Protein AF-A0A972QYQ8-F1 (afdb_monomer_lite)

pLDDT: mean 96.11, std 2.95, range [81.69, 98.31]

Sequence (66 aa):
MILDKHTIIEESRTRTVYNWLQHFSCESLREEFEKSGFKIEEFYSDVSGTPYQTESMEIAVIARKP

Radius of gyration: 16.82 Å; chains: 1; bounding box: 33×29×43 Å

Secondary structure (DSSP, 8-state):
-EEEEEEEEETTEEEEEEEEE----HHHHHHHHHHTT-EEEEEESSTT-PBP-TT-S--EEEEE--

Foldseek 3Di:
DDWDWDWDDDPVDIDIDIDDDDDDDPVRVQVVQVVVQKHWDAWALDPVRHHDDPPRPDIDTDIDRD

Structure (mmCIF, N/CA/C/O backbone):
data_AF-A0A972QYQ8-F1
#
_entry.id   AF-A0A972QYQ8-F1
#
loop_
_atom_site.group_PDB
_atom_site.id
_atom_site.type_symbol
_atom_site.label_atom_id
_atom_site.label_alt_id
_atom_site.label_comp_id
_atom_site.label_asym_id
_atom_site.label_entity_id
_atom_site.label_seq_id
_atom_site.pdbx_PDB_ins_code
_atom_site.Cartn_x
_atom_site.Cartn_y
_atom_site.Cartn_z
_atom_site.occupancy
_atom_site.B_iso_or_equiv
_atom_site.auth_seq_id
_atom_site.auth_comp_id
_atom_site.auth_asym_id
_atom_site.auth_atom_id
_atom_site.pdbx_PDB_model_num
ATOM 1 N N . MET A 1 1 ? 6.841 6.875 8.074 1.00 83.88 1 MET A N 1
ATOM 2 C CA . MET A 1 1 ? 6.033 5.934 8.875 1.00 83.88 1 MET A CA 1
ATOM 3 C C . MET A 1 1 ? 5.497 6.675 10.084 1.00 83.88 1 MET A C 1
ATOM 5 O O . MET A 1 1 ? 6.266 7.428 10.672 1.00 83.88 1 MET A O 1
ATOM 9 N N . ILE A 1 2 ? 4.213 6.519 10.407 1.00 93.44 2 ILE A N 1
ATOM 10 C CA . ILE A 1 2 ? 3.532 7.229 11.499 1.00 93.44 2 ILE A CA 1
ATOM 11 C C . ILE A 1 2 ? 2.688 6.216 12.283 1.00 93.44 2 ILE A C 1
ATOM 13 O O . ILE A 1 2 ? 2.087 5.317 11.694 1.00 93.44 2 ILE A O 1
ATOM 17 N N . LEU A 1 3 ? 2.675 6.345 13.610 1.00 95.69 3 LEU A N 1
ATOM 18 C CA . LEU A 1 3 ? 1.820 5.563 14.497 1.00 95.69 3 LEU A CA 1
ATOM 19 C C . LEU A 1 3 ? 0.841 6.503 15.195 1.00 95.69 3 LEU A C 1
ATOM 21 O O . LEU A 1 3 ? 1.245 7.275 16.065 1.00 95.69 3 LEU A O 1
ATOM 25 N N . ASP A 1 4 ? -0.438 6.376 14.866 1.00 96.44 4 ASP A N 1
ATOM 26 C CA . ASP A 1 4 ? -1.494 7.152 15.500 1.00 96.44 4 ASP A CA 1
ATOM 27 C C . ASP A 1 4 ? -2.225 6.310 16.540 1.00 96.44 4 ASP A C 1
ATOM 29 O O . ASP A 1 4 ? -2.729 5.221 16.256 1.00 96.44 4 ASP A O 1
ATOM 33 N N . LYS A 1 5 ? -2.335 6.831 17.761 1.00 96.94 5 LYS A N 1
ATOM 34 C CA . LYS A 1 5 ? -3.110 6.202 18.830 1.00 96.94 5 LYS A CA 1
ATOM 35 C C . LYS A 1 5 ? -4.443 6.921 18.989 1.00 96.94 5 LYS A C 1
ATOM 37 O O . LYS A 1 5 ? -4.476 8.096 19.340 1.00 96.94 5 LYS A O 1
ATOM 42 N N . HIS A 1 6 ? -5.530 6.176 18.845 1.00 96.88 6 HIS A N 1
ATOM 43 C CA . HIS A 1 6 ? -6.885 6.666 19.063 1.00 96.88 6 HIS A CA 1
ATOM 44 C C . HIS A 1 6 ? -7.538 5.908 20.217 1.00 96.88 6 HIS A C 1
ATOM 46 O O . HIS A 1 6 ? -7.577 4.677 20.217 1.00 96.88 6 HIS A O 1
ATOM 52 N N . THR A 1 7 ? -8.083 6.638 21.188 1.00 97.69 7 THR A N 1
ATOM 53 C CA . THR A 1 7 ? -8.939 6.069 22.236 1.00 97.69 7 THR A CA 1
ATOM 54 C C . THR A 1 7 ? -10.384 6.406 21.910 1.00 97.69 7 THR A C 1
ATOM 56 O O . THR A 1 7 ? -10.742 7.576 21.810 1.00 97.69 7 THR A O 1
ATOM 59 N N . ILE A 1 8 ? -11.211 5.381 21.751 1.00 97.94 8 ILE A N 1
ATOM 60 C CA . ILE A 1 8 ? -12.640 5.506 21.475 1.00 97.94 8 ILE A CA 1
ATOM 61 C C . ILE A 1 8 ? -13.380 5.203 22.779 1.00 97.94 8 ILE A C 1
ATOM 63 O O . ILE A 1 8 ? -13.195 4.123 23.349 1.00 97.94 8 ILE A O 1
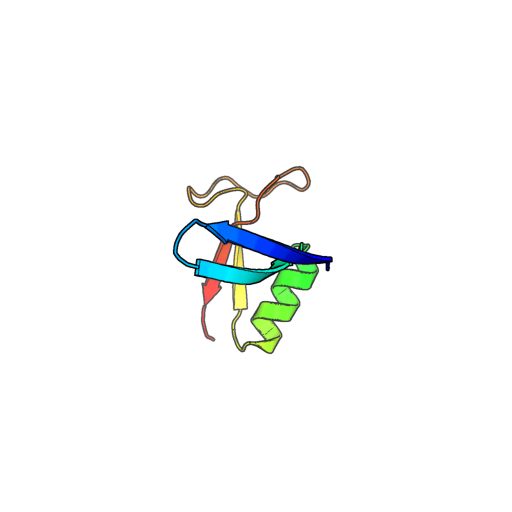ATOM 67 N N . ILE A 1 9 ? -14.183 6.161 23.247 1.00 98.12 9 ILE A N 1
ATOM 68 C CA . ILE A 1 9 ? -14.994 6.059 24.466 1.00 98.12 9 ILE A CA 1
ATOM 69 C C . ILE A 1 9 ? -16.465 6.047 24.049 1.00 98.12 9 ILE A C 1
ATOM 71 O O . ILE A 1 9 ? -16.947 6.984 23.419 1.00 98.12 9 ILE A O 1
ATOM 75 N N . GLU A 1 10 ? -17.157 4.971 24.395 1.00 98.00 10 G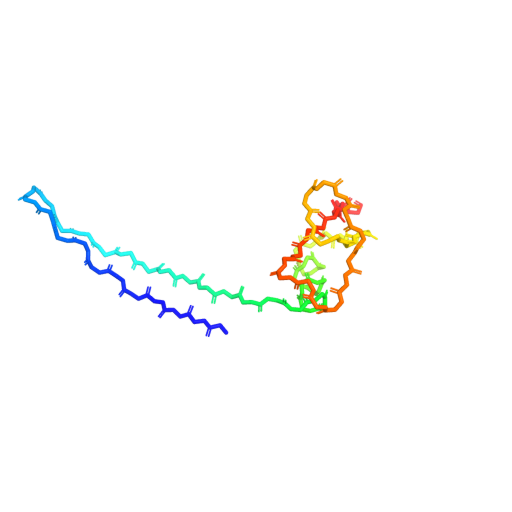LU A N 1
ATOM 76 C CA . GLU A 1 10 ? -18.579 4.734 24.158 1.00 98.00 10 GLU A CA 1
ATO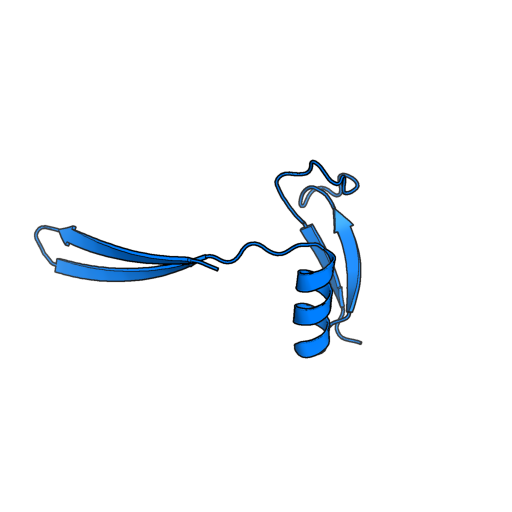M 77 C C . GLU A 1 10 ? -19.240 4.419 25.511 1.00 98.00 10 GLU A C 1
ATOM 79 O O . GLU A 1 10 ? -18.560 4.053 26.468 1.00 98.00 10 GLU A O 1
ATOM 84 N N . GLU A 1 11 ? -20.567 4.523 25.606 1.00 98.06 11 GLU A N 1
ATOM 85 C CA . GLU A 1 11 ? -21.294 4.299 26.869 1.00 98.06 11 GLU A CA 1
ATOM 86 C C . GLU A 1 11 ? -20.990 2.929 27.504 1.00 98.06 11 GLU A C 1
ATOM 88 O O . GLU A 1 11 ? -20.802 2.824 28.713 1.00 98.06 11 GLU A O 1
ATOM 93 N N . SER A 1 12 ? -20.895 1.879 26.685 1.00 98.12 12 SER A N 1
ATOM 94 C CA . SER A 1 12 ? -20.696 0.501 27.145 1.00 98.12 12 SER A CA 1
ATOM 95 C C . SER A 1 12 ? -19.251 0.004 27.065 1.00 98.12 12 SER A C 1
ATOM 97 O O . SER A 1 12 ? -18.970 -1.102 27.530 1.00 98.12 12 SER A O 1
ATOM 99 N N . ARG A 1 13 ? -18.323 0.767 26.463 1.00 97.81 13 ARG A N 1
ATOM 100 C CA . ARG A 1 13 ? -16.926 0.330 26.311 1.00 97.81 13 ARG A CA 1
ATOM 101 C C . ARG A 1 13 ? -15.939 1.466 26.063 1.00 97.81 13 ARG A C 1
ATOM 103 O O . ARG A 1 13 ? -16.251 2.469 25.432 1.00 97.81 13 ARG A O 1
ATOM 110 N N . THR A 1 14 ? -14.688 1.189 26.411 1.00 98.25 14 THR A N 1
ATOM 111 C CA . THR A 1 14 ? -13.522 1.963 25.976 1.00 98.25 14 THR A CA 1
ATOM 112 C C . THR A 1 14 ? -12.563 1.039 25.243 1.00 98.25 14 THR A C 1
ATOM 114 O O . THR A 1 14 ? -12.245 -0.044 25.735 1.00 98.25 14 THR A O 1
ATOM 117 N N . ARG A 1 15 ? -12.076 1.455 24.072 1.00 98.06 15 ARG A N 1
ATOM 118 C CA . ARG A 1 15 ? -11.072 0.703 23.305 1.00 98.06 15 ARG A CA 1
ATOM 119 C C . ARG A 1 15 ? -10.013 1.624 22.724 1.00 98.06 15 ARG A C 1
ATOM 121 O O . ARG A 1 15 ? -10.291 2.770 22.388 1.00 98.06 15 ARG A O 1
ATOM 128 N N . THR A 1 16 ? -8.795 1.109 22.600 1.00 98.06 16 THR A N 1
ATOM 129 C CA . THR A 1 16 ? -7.675 1.817 21.972 1.00 98.06 16 THR A CA 1
ATOM 130 C C . THR A 1 16 ? -7.332 1.145 20.649 1.00 98.06 16 THR A C 1
ATOM 132 O O . THR A 1 16 ? -7.180 -0.074 20.605 1.00 98.06 16 THR A O 1
ATOM 135 N N . VAL A 1 17 ? -7.200 1.938 19.588 1.00 97.12 17 VAL A N 1
ATOM 136 C CA . VAL A 1 17 ? -6.743 1.505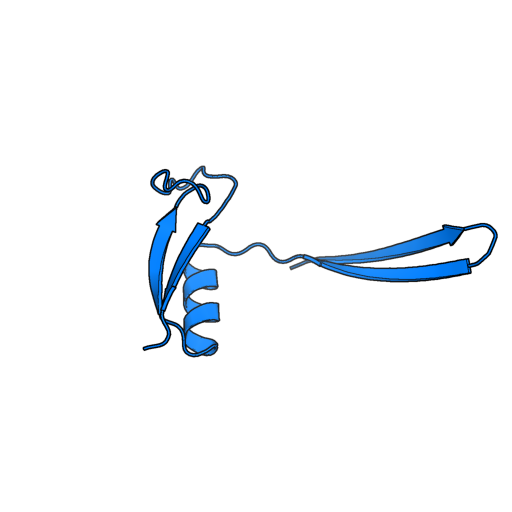 18.265 1.00 97.12 17 VAL A CA 1
ATOM 137 C C . VAL A 1 17 ? -5.420 2.198 17.964 1.00 97.12 17 VAL A C 1
ATOM 139 O O . VAL A 1 17 ? -5.295 3.411 18.126 1.00 97.12 17 VAL A O 1
ATOM 142 N N . TYR A 1 18 ? -4.439 1.416 17.527 1.00 96.88 18 TYR A N 1
ATOM 143 C CA . TYR A 1 18 ? -3.150 1.905 17.053 1.00 96.88 18 TYR A 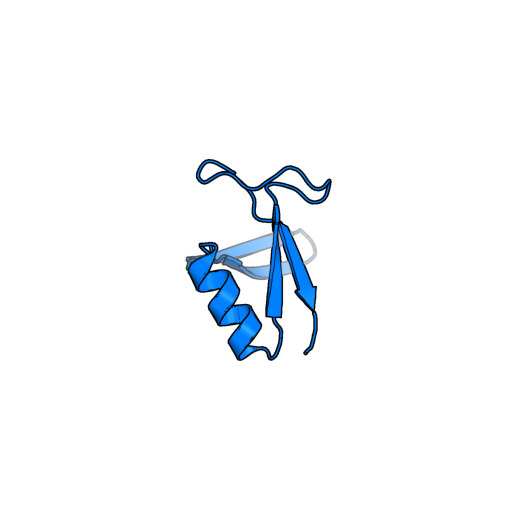CA 1
ATOM 144 C C . TYR A 1 18 ? -3.134 1.771 15.532 1.00 96.88 18 TYR A C 1
ATOM 146 O O . TYR A 1 18 ? -3.046 0.661 15.012 1.00 96.88 18 TYR A O 1
ATOM 154 N N . ASN A 1 19 ? -3.285 2.890 14.829 1.00 94.38 19 ASN A N 1
ATOM 155 C CA . ASN A 1 19 ? -3.228 2.933 13.378 1.00 94.38 19 ASN A CA 1
ATOM 156 C C . A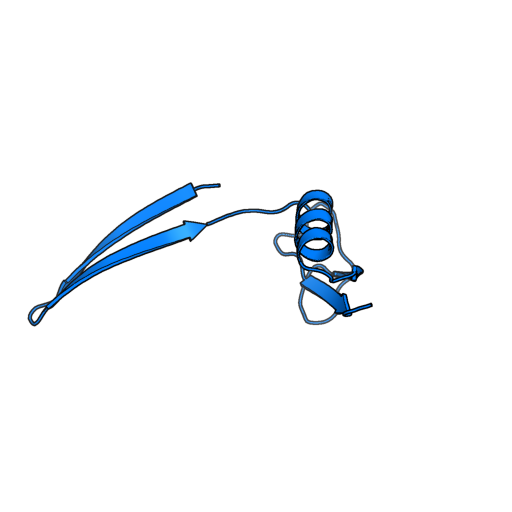SN A 1 19 ? -1.777 3.140 12.945 1.00 94.38 19 ASN A C 1
ATOM 158 O O . ASN A 1 19 ? -1.204 4.207 13.162 1.00 94.38 19 ASN A O 1
ATOM 162 N N . TRP A 1 20 ? -1.176 2.110 12.361 1.00 94.38 20 TRP A N 1
ATOM 163 C CA . TRP A 1 20 ? 0.162 2.200 11.796 1.00 94.38 20 TRP A CA 1
ATOM 164 C C . TRP A 1 20 ? 0.044 2.536 10.309 1.00 94.38 20 TRP A C 1
ATOM 166 O O . TRP A 1 20 ? -0.312 1.686 9.497 1.00 94.38 20 TRP A O 1
ATOM 176 N N . LEU A 1 21 ? 0.352 3.786 9.961 1.00 92.19 21 LEU A N 1
ATOM 177 C CA . LEU A 1 21 ? 0.312 4.284 8.591 1.00 92.19 21 LEU A CA 1
ATOM 178 C C . LEU A 1 21 ? 1.724 4.379 7.997 1.00 92.19 21 LEU A C 1
ATOM 180 O O . LEU A 1 21 ? 2.646 4.969 8.575 1.00 92.19 21 LEU A O 1
ATOM 184 N N . GLN A 1 22 ? 1.895 3.833 6.797 1.00 91.06 22 GLN A N 1
ATOM 185 C CA . GLN A 1 22 ? 3.134 3.921 6.036 1.00 91.06 22 GLN A CA 1
ATOM 186 C C . GLN A 1 22 ? 2.839 4.278 4.583 1.00 91.06 22 GLN A C 1
ATOM 188 O O . GLN A 1 22 ? 2.071 3.599 3.912 1.00 91.06 22 GLN A O 1
ATOM 193 N N . HIS A 1 23 ? 3.488 5.339 4.105 1.00 90.88 23 HIS A N 1
ATOM 194 C CA . HIS A 1 23 ? 3.509 5.694 2.691 1.00 90.88 23 HIS A CA 1
ATOM 195 C C . HIS A 1 23 ? 4.712 5.026 2.030 1.00 90.88 23 HIS A C 1
ATOM 197 O O . HIS A 1 23 ? 5.821 5.078 2.570 1.00 90.88 23 HIS A O 1
ATOM 203 N N . PHE A 1 24 ? 4.485 4.420 0.869 1.00 93.00 24 PHE A N 1
ATOM 204 C CA . PHE A 1 24 ? 5.525 3.816 0.047 1.00 93.00 24 PHE A CA 1
ATOM 205 C C . PHE A 1 24 ? 5.722 4.626 -1.234 1.00 93.00 24 PHE A C 1
ATOM 207 O O . PHE A 1 24 ? 4.769 5.177 -1.780 1.00 93.00 24 PHE A O 1
ATOM 214 N N . SER A 1 25 ? 6.962 4.670 -1.719 1.00 94.38 25 SER A N 1
ATOM 215 C CA . SER A 1 25 ? 7.241 4.988 -3.118 1.00 94.38 25 SER A CA 1
ATOM 216 C C . SER A 1 25 ? 7.123 3.703 -3.943 1.00 94.38 25 SER A C 1
ATOM 218 O O . SER A 1 25 ? 7.139 2.603 -3.391 1.00 94.38 25 SER A O 1
ATOM 220 N N . CYS A 1 26 ? 7.065 3.805 -5.273 1.00 95.88 26 CYS A N 1
ATOM 221 C CA . CYS A 1 26 ? 7.111 2.614 -6.133 1.00 95.88 26 CYS A CA 1
ATOM 222 C C . CYS A 1 26 ? 8.372 1.759 -5.891 1.00 95.88 26 CYS A C 1
ATOM 224 O O . CYS A 1 26 ? 8.333 0.538 -6.030 1.00 95.88 26 CYS A O 1
ATOM 226 N N . GLU A 1 27 ? 9.491 2.392 -5.528 1.00 96.56 27 GLU A N 1
ATOM 227 C CA . GLU A 1 27 ? 10.746 1.714 -5.195 1.00 96.56 27 GLU A CA 1
ATOM 228 C C . GLU A 1 27 ? 10.639 0.956 -3.869 1.00 96.56 27 GLU A C 1
ATOM 230 O O . GLU A 1 27 ? 10.829 -0.259 -3.851 1.00 96.56 27 GLU A O 1
ATOM 235 N N . SER A 1 28 ? 10.243 1.628 -2.782 1.00 96.50 28 SER A N 1
ATOM 236 C CA . SER A 1 28 ? 10.155 0.970 -1.476 1.00 96.50 28 SER A CA 1
ATOM 237 C C . SER A 1 28 ? 9.045 -0.079 -1.416 1.00 96.50 28 SER A C 1
ATOM 239 O O . SER A 1 28 ? 9.185 -1.077 -0.711 1.00 96.50 28 SER A O 1
ATOM 241 N N . LEU A 1 29 ? 7.969 0.094 -2.193 1.00 96.31 29 LEU A N 1
ATOM 242 C CA . LEU A 1 29 ? 6.928 -0.922 -2.342 1.00 96.31 29 LEU A CA 1
ATOM 243 C C . LEU A 1 29 ? 7.459 -2.169 -3.059 1.00 96.31 29 LEU A C 1
ATOM 245 O O . LEU A 1 29 ? 7.152 -3.287 -2.653 1.00 96.31 29 LEU A O 1
ATOM 249 N N . ARG A 1 30 ? 8.283 -1.993 -4.102 1.00 97.44 30 ARG A N 1
ATOM 250 C CA . ARG A 1 30 ? 8.913 -3.113 -4.812 1.00 97.44 30 ARG A CA 1
ATOM 251 C C . ARG A 1 30 ? 9.815 -3.916 -3.883 1.00 97.44 30 ARG A C 1
ATOM 253 O O . ARG A 1 30 ? 9.673 -5.134 -3.835 1.00 97.44 30 ARG A O 1
ATOM 260 N N . GLU A 1 31 ? 10.671 -3.251 -3.113 1.00 97.38 31 GLU A N 1
ATOM 261 C CA . GLU A 1 31 ? 11.535 -3.935 -2.146 1.00 97.38 31 GLU A CA 1
ATOM 262 C C . GLU A 1 31 ? 10.739 -4.735 -1.107 1.00 97.38 31 GLU A C 1
ATOM 264 O O . GLU A 1 31 ? 11.135 -5.841 -0.742 1.00 97.38 31 GLU A O 1
ATOM 269 N N . GLU A 1 32 ? 9.630 -4.183 -0.612 1.00 96.44 32 GLU A N 1
ATOM 270 C CA . GLU A 1 32 ? 8.775 -4.848 0.377 1.00 96.44 32 GLU A CA 1
ATOM 271 C C . GLU A 1 32 ? 8.137 -6.125 -0.189 1.00 96.44 32 GLU A C 1
ATOM 273 O O . GLU A 1 32 ? 8.131 -7.178 0.459 1.00 96.44 32 GLU A O 1
ATOM 278 N N . PHE A 1 33 ? 7.651 -6.060 -1.432 1.00 97.31 33 PHE A N 1
ATOM 279 C CA . PHE A 1 33 ? 7.096 -7.220 -2.128 1.00 97.31 33 PHE A CA 1
ATOM 280 C C . PHE A 1 33 ? 8.169 -8.277 -2.401 1.00 97.31 33 PHE A C 1
ATOM 282 O O . PHE A 1 33 ? 7.930 -9.459 -2.150 1.00 97.31 33 PHE A O 1
ATOM 289 N N . GLU A 1 34 ? 9.364 -7.870 -2.834 1.00 97.19 34 GLU A N 1
ATOM 290 C CA . GLU A 1 34 ? 10.491 -8.777 -3.077 1.00 97.19 34 GLU A CA 1
ATOM 291 C C . GLU A 1 34 ? 10.943 -9.484 -1.792 1.00 97.19 34 GLU A C 1
ATOM 293 O O . GLU A 1 34 ? 11.093 -10.708 -1.786 1.00 97.19 34 GLU A O 1
ATOM 298 N N . LYS A 1 35 ? 11.062 -8.751 -0.674 1.00 97.44 35 LYS A N 1
ATOM 299 C CA . LYS A 1 35 ? 11.342 -9.317 0.662 1.00 97.44 35 LYS A CA 1
ATOM 300 C C . LYS A 1 35 ? 10.271 -10.316 1.104 1.00 97.44 35 LYS A C 1
ATOM 302 O O . LYS A 1 35 ? 10.578 -11.275 1.809 1.00 97.44 35 LYS A O 1
ATOM 307 N N . SER A 1 36 ? 9.036 -10.123 0.649 1.00 96.75 36 SER A N 1
ATOM 308 C CA . SER A 1 36 ? 7.900 -11.010 0.915 1.00 96.75 36 SER A CA 1
ATOM 309 C C . SER A 1 36 ? 7.779 -12.178 -0.078 1.00 96.75 36 SER A C 1
ATOM 311 O O . SER A 1 36 ? 6.853 -12.984 0.032 1.00 96.75 36 SER A O 1
ATOM 313 N N . GLY A 1 37 ? 8.699 -12.304 -1.042 1.00 97.56 37 GLY A N 1
ATOM 314 C CA . GLY A 1 37 ? 8.699 -13.380 -2.035 1.00 97.56 37 GLY A CA 1
ATOM 315 C C . GLY A 1 37 ? 7.722 -13.170 -3.195 1.00 97.56 37 GLY A C 1
ATOM 316 O O . GLY A 1 37 ? 7.258 -14.146 -3.784 1.00 97.56 37 GLY A O 1
ATOM 317 N N . PHE A 1 38 ? 7.402 -11.919 -3.520 1.00 98.31 38 PHE A N 1
ATOM 318 C CA . PHE A 1 38 ? 6.584 -11.528 -4.666 1.00 98.31 38 PHE A CA 1
ATOM 319 C C . PHE A 1 38 ? 7.387 -10.666 -5.638 1.00 98.31 38 PHE A C 1
ATOM 321 O O . PHE A 1 38 ? 8.321 -9.969 -5.257 1.00 98.31 38 PHE A O 1
ATOM 328 N N . LYS A 1 39 ? 6.988 -10.676 -6.908 1.00 97.94 39 LYS A N 1
ATOM 329 C CA . LYS A 1 39 ? 7.494 -9.759 -7.927 1.00 97.94 39 LYS A CA 1
ATOM 330 C C . LYS A 1 39 ? 6.357 -8.862 -8.396 1.00 97.94 39 LYS A C 1
ATOM 332 O O . LYS A 1 39 ? 5.330 -9.373 -8.841 1.00 97.94 39 LYS A O 1
ATOM 337 N N . ILE A 1 40 ? 6.553 -7.547 -8.327 1.00 97.88 40 ILE A N 1
ATOM 338 C CA . ILE A 1 40 ? 5.646 -6.581 -8.957 1.00 97.88 40 ILE A CA 1
ATOM 339 C C . ILE A 1 40 ? 5.922 -6.563 -10.462 1.00 97.88 40 ILE A C 1
ATOM 341 O O . ILE A 1 40 ? 7.071 -6.399 -10.881 1.00 97.88 40 ILE A O 1
ATOM 345 N N . GLU A 1 41 ? 4.877 -6.736 -11.263 1.00 97.56 41 GLU A N 1
ATOM 346 C CA . GLU A 1 41 ? 4.955 -6.728 -12.726 1.00 97.56 41 GLU A CA 1
ATOM 347 C C . GLU A 1 41 ? 4.549 -5.369 -13.297 1.00 97.56 41 GLU A C 1
ATOM 349 O O . GLU A 1 41 ? 5.214 -4.869 -14.202 1.00 97.56 41 GLU A O 1
ATOM 354 N N . GLU A 1 42 ? 3.516 -4.739 -12.728 1.00 97.88 42 GLU A N 1
ATOM 355 C CA . GLU A 1 42 ? 2.923 -3.510 -13.264 1.00 97.88 42 GLU A CA 1
ATOM 356 C C . GLU A 1 42 ? 2.459 -2.561 -12.148 1.00 97.88 42 GLU A C 1
ATOM 358 O O . GLU A 1 42 ? 2.094 -3.004 -11.054 1.00 97.88 42 GLU A O 1
ATOM 363 N N . PHE A 1 43 ? 2.471 -1.256 -12.446 1.00 98.00 43 PHE A N 1
ATOM 364 C CA . PHE A 1 43 ? 2.033 -0.169 -11.565 1.00 98.00 43 PHE A CA 1
ATOM 365 C C . PHE A 1 43 ? 0.936 0.662 -12.235 1.00 98.00 43 PHE A C 1
ATOM 367 O O . PHE A 1 43 ? 1.034 0.992 -13.418 1.00 98.00 43 PHE A O 1
ATOM 374 N N . TYR A 1 44 ? -0.047 1.072 -11.440 1.00 98.25 44 TYR A N 1
ATOM 375 C CA . TYR A 1 44 ? -1.215 1.837 -11.863 1.00 98.25 44 TYR A CA 1
ATOM 376 C C . TYR A 1 44 ? -1.556 2.939 -10.853 1.00 98.25 44 TYR A C 1
ATOM 378 O O . TYR A 1 44 ? -1.208 2.843 -9.676 1.00 98.25 44 TYR A O 1
ATOM 386 N N . SER A 1 45 ? -2.244 3.982 -11.314 1.00 97.75 45 SER A N 1
ATOM 387 C CA . SER A 1 45 ? -2.769 5.071 -10.475 1.00 97.75 45 SER A CA 1
ATOM 388 C C . SER A 1 45 ? -4.067 4.709 -9.758 1.00 97.75 45 SER A C 1
ATOM 390 O O . SER A 1 45 ? -4.484 5.440 -8.869 1.00 97.75 45 SER A O 1
ATOM 392 N N . ASP A 1 46 ? -4.725 3.623 -10.163 1.00 96.81 46 ASP A N 1
ATOM 393 C CA . ASP A 1 46 ? -5.958 3.121 -9.567 1.00 96.81 46 ASP A CA 1
ATOM 394 C C . ASP A 1 46 ? -6.151 1.632 -9.899 1.00 96.81 46 ASP A C 1
ATOM 396 O O . ASP A 1 46 ? -5.440 1.046 -10.719 1.00 96.81 46 ASP A O 1
ATOM 400 N N . VAL A 1 47 ? -7.147 1.006 -9.273 1.00 96.75 47 VAL A N 1
ATOM 401 C CA . VAL A 1 47 ? -7.483 -0.410 -9.503 1.00 96.75 47 VAL A CA 1
ATOM 402 C C . VAL A 1 47 ? -8.220 -0.669 -10.824 1.00 96.75 47 VAL A C 1
ATOM 404 O O . VAL A 1 47 ? -8.528 -1.819 -11.130 1.00 96.75 47 VAL A O 1
ATOM 407 N N . SER A 1 48 ? -8.524 0.373 -11.603 1.00 96.88 48 SER A N 1
ATOM 408 C CA . SER A 1 48 ? -9.172 0.259 -12.916 1.00 96.88 48 SER A CA 1
ATOM 409 C C . SER A 1 48 ? -8.173 0.150 -14.073 1.00 96.88 48 SER A C 1
ATOM 411 O O . SER A 1 48 ? -8.575 -0.125 -15.203 1.00 96.88 48 SER A O 1
ATOM 413 N N . GLY A 1 49 ? -6.874 0.300 -13.784 1.00 96.69 49 GLY A N 1
ATOM 414 C CA . GLY A 1 49 ? -5.795 0.138 -14.756 1.00 96.69 49 GLY A CA 1
ATOM 415 C C . GLY A 1 49 ? -5.305 1.449 -15.371 1.00 96.69 49 GLY A C 1
ATOM 416 O O . GLY A 1 49 ? -4.651 1.420 -16.414 1.00 96.69 49 GLY A O 1
ATOM 417 N N . THR A 1 50 ? -5.590 2.606 -14.762 1.00 98.06 50 THR A N 1
ATOM 418 C CA . THR A 1 50 ? -5.028 3.882 -15.231 1.00 98.06 50 THR A CA 1
ATOM 419 C C . THR A 1 50 ? -3.501 3.865 -15.095 1.00 98.06 50 THR A C 1
ATOM 421 O O . THR A 1 50 ? -3.011 3.601 -13.993 1.00 98.06 50 THR A O 1
ATOM 424 N N . PRO A 1 51 ? -2.721 4.146 -16.160 1.00 97.88 51 PRO A N 1
ATOM 425 C CA . PRO A 1 51 ? -1.261 4.122 -16.093 1.00 97.88 51 PRO A CA 1
ATOM 426 C C . PRO A 1 51 ? -0.713 5.025 -14.990 1.00 97.88 51 PRO A C 1
ATOM 428 O O . PRO A 1 51 ? -1.125 6.181 -14.877 1.00 97.88 51 PRO A O 1
ATOM 431 N N . TYR A 1 52 ? 0.240 4.503 -14.213 1.00 97.38 52 TYR A N 1
ATOM 432 C CA . TYR A 1 52 ? 0.842 5.249 -13.113 1.00 97.38 52 TYR A CA 1
ATOM 433 C C . TYR A 1 52 ? 1.549 6.529 -13.584 1.00 97.38 52 TYR A C 1
ATOM 435 O O . TYR A 1 52 ? 2.301 6.526 -14.560 1.00 97.38 52 TYR A O 1
ATOM 443 N N . GLN A 1 53 ? 1.355 7.605 -12.825 1.00 96.25 53 GLN A N 1
ATOM 444 C CA . GLN A 1 53 ? 2.053 8.887 -12.959 1.00 96.25 53 GLN A CA 1
ATOM 445 C C . GLN A 1 53 ? 2.693 9.275 -11.626 1.00 96.25 53 GLN A C 1
ATOM 447 O O . GLN A 1 53 ? 2.174 8.927 -10.567 1.00 96.25 53 GLN A O 1
ATOM 452 N N . THR A 1 54 ? 3.792 10.025 -11.652 1.00 93.00 54 THR A N 1
ATOM 453 C CA . THR A 1 54 ? 4.511 10.427 -10.429 1.00 93.00 54 THR A CA 1
ATOM 454 C C . THR A 1 54 ? 3.642 11.269 -9.489 1.00 93.00 54 THR A C 1
ATOM 456 O O . THR A 1 54 ? 3.838 11.250 -8.278 1.00 93.00 54 THR A O 1
ATOM 459 N N . GLU A 1 55 ? 2.655 11.967 -10.042 1.00 94.50 55 GLU A N 1
ATOM 460 C CA . GLU A 1 55 ? 1.696 12.821 -9.346 1.00 94.50 55 GLU A CA 1
ATOM 461 C C . GLU A 1 55 ? 0.456 12.053 -8.854 1.00 94.50 55 GLU A C 1
ATOM 463 O O . GLU A 1 55 ? -0.468 12.656 -8.305 1.00 94.50 55 GLU A O 1
ATOM 468 N N . SER A 1 56 ? 0.405 10.732 -9.061 1.00 94.56 56 SER A N 1
ATOM 469 C CA . SER A 1 56 ? -0.722 9.907 -8.619 1.00 94.56 56 SER A CA 1
ATOM 470 C C . SER A 1 56 ? -0.814 9.896 -7.100 1.00 94.56 56 SER A C 1
ATOM 472 O O . SER A 1 56 ? 0.178 9.706 -6.399 1.00 94.56 56 SER A O 1
ATOM 474 N N . MET A 1 57 ? -2.034 10.046 -6.591 1.00 93.69 57 MET A N 1
ATOM 475 C CA . MET A 1 57 ? -2.309 9.989 -5.153 1.00 93.69 57 MET A CA 1
ATOM 476 C C . MET A 1 57 ? -2.304 8.558 -4.606 1.00 93.69 57 MET A C 1
ATOM 478 O O . MET A 1 57 ? -2.145 8.352 -3.404 1.00 93.69 57 MET A O 1
ATOM 482 N N . GLU A 1 58 ? -2.486 7.578 -5.487 1.00 94.88 58 GLU A N 1
ATOM 483 C CA . GLU A 1 58 ? -2.592 6.164 -5.161 1.00 94.88 58 GLU A CA 1
ATOM 484 C C . GLU A 1 58 ? -1.620 5.343 -6.012 1.00 94.88 58 GLU A C 1
ATOM 486 O O . GLU A 1 58 ? -1.192 5.756 -7.094 1.00 94.88 58 GLU A O 1
ATOM 491 N N . ILE A 1 59 ? -1.271 4.167 -5.492 1.00 96.56 59 ILE A N 1
ATOM 492 C CA . ILE A 1 59 ? -0.476 3.160 -6.187 1.00 96.56 59 ILE A CA 1
ATOM 493 C C . ILE A 1 59 ? -1.264 1.853 -6.137 1.00 96.56 59 ILE A C 1
ATOM 495 O O . ILE A 1 59 ? -1.490 1.300 -5.061 1.00 96.56 59 ILE A O 1
ATOM 499 N N . ALA A 1 60 ? -1.638 1.340 -7.302 1.00 97.25 60 ALA A N 1
ATOM 500 C CA . ALA A 1 60 ? -2.136 -0.015 -7.483 1.00 97.25 60 ALA A CA 1
ATOM 501 C C . ALA A 1 60 ? -1.063 -0.860 -8.182 1.00 97.25 60 ALA A C 1
ATOM 503 O O . ALA A 1 60 ? -0.336 -0.369 -9.045 1.00 97.25 60 ALA A O 1
ATOM 504 N N . VAL A 1 61 ? -0.935 -2.130 -7.795 1.00 97.56 61 VAL A N 1
ATOM 505 C CA . VAL A 1 61 ? 0.100 -3.027 -8.327 1.00 97.56 61 VAL A CA 1
ATOM 506 C C . VAL A 1 61 ? -0.484 -4.370 -8.727 1.00 97.56 61 VAL A C 1
ATOM 508 O O . VAL A 1 61 ? -1.319 -4.930 -8.016 1.00 97.56 61 VAL A O 1
ATOM 511 N N . ILE A 1 62 ? 0.008 -4.914 -9.838 1.00 97.81 62 ILE A N 1
ATOM 512 C CA . ILE A 1 62 ? -0.135 -6.336 -10.156 1.00 97.81 62 ILE A CA 1
ATOM 513 C C . ILE A 1 62 ? 1.154 -7.015 -9.708 1.00 97.81 62 ILE A C 1
ATOM 515 O O . ILE A 1 62 ? 2.246 -6.654 -10.151 1.00 97.81 62 ILE A O 1
ATOM 519 N N . ALA A 1 63 ? 1.034 -7.992 -8.815 1.00 97.88 63 ALA A N 1
ATOM 520 C CA . ALA A 1 63 ? 2.164 -8.762 -8.323 1.00 97.88 63 ALA A CA 1
ATOM 521 C C . ALA A 1 63 ? 1.881 -10.254 -8.432 1.00 97.88 63 ALA A C 1
ATOM 523 O O . ALA A 1 63 ? 0.757 -10.708 -8.215 1.00 97.88 63 ALA A O 1
ATOM 524 N N . ARG A 1 64 ? 2.929 -11.025 -8.706 1.00 97.81 64 ARG A N 1
ATOM 525 C CA . ARG A 1 64 ? 2.857 -12.482 -8.739 1.00 97.81 64 ARG A CA 1
ATOM 526 C C . ARG A 1 64 ? 3.846 -13.103 -7.776 1.00 97.81 64 ARG A C 1
ATOM 528 O O . ARG A 1 64 ? 4.925 -12.562 -7.528 1.00 97.81 64 ARG A O 1
ATOM 535 N N . LYS A 1 65 ? 3.488 -14.275 -7.259 1.00 95.44 65 LYS A N 1
ATOM 536 C CA . LYS A 1 65 ? 4.469 -15.153 -6.631 1.00 95.44 65 LYS A CA 1
ATOM 537 C C . LYS A 1 65 ? 5.298 -15.796 -7.759 1.00 95.44 65 LYS A C 1
ATOM 539 O O . LYS A 1 65 ? 4.679 -16.246 -8.727 1.00 95.44 65 LYS A O 1
ATOM 544 N N . PRO A 1 66 ? 6.640 -15.744 -7.701 1.00 81.69 66 PRO A N 1
ATOM 545 C CA . PRO A 1 66 ? 7.512 -16.272 -8.745 1.00 81.69 66 PRO A CA 1
ATOM 546 C C . PRO A 1 66 ? 7.210 -17.714 -9.138 1.00 81.69 66 PRO A C 1
ATOM 548 O O . PRO A 1 66 ? 6.910 -18.525 -8.230 1.00 81.69 66 PRO A O 1
#